Protein AF-A0A8B8MUE4-F1 (afdb_monomer_lite)

pLDDT: mean 82.12, std 12.89, range [31.88, 97.88]

Radius of gyration: 24.27 Å; chains: 1; bounding box: 48×39×66 Å

Secondary structure (DSSP, 8-state):
-----PPP--EESSS-HHHHHTT-HHHHHHHHHHHHTTSS-HHHHHHHHHHHHHHHHS--EE-TT-TTS-HHHHHHHHHHHHHHHHHT-PPP--TT--S-HHHHHHHHHHHTS---S--------STTSTHHHHHHHHHHHHTTTSSS-------

Sequence (155 aa):
MNTRRRKIMPMFYDFAPSVVKYQTENYGNAIVSHANKKRFDAETINKWSAALNEVGALKGWDFHSKPNRGKGEFVIVVVNSILTKLKSAYLEVSDCLVEVDNHVDEIMSTIGSHNCETKIVGIHGMGGVVKTAIAKIVYNKLSNDFVDCCFLSNI

Foldseek 3Di:
DDDPPDDDADDAAQDQLVCQQQVPDPRVVVLVVVVVVVPDDPVVSVVSNVVSNVNSPDHHHHNNVPVPDDPVVVVVVVVQVVVVVVLVPQPDADPPDDPLVVVLVVVCVVVPDPDPDDDDDDDDDDPPDCSVRSVSVNCNVCVVVDPDDDDDPDD

Structure (mmCIF, N/CA/C/O backbone):
data_AF-A0A8B8MUE4-F1
#
_entry.id   AF-A0A8B8MUE4-F1
#
loop_
_atom_site.group_PDB
_atom_site.id
_atom_site.type_symbol
_atom_site.label_atom_id
_atom_site.label_alt_id
_atom_site.label_comp_id
_atom_site.label_asym_id
_atom_site.label_entity_id
_atom_site.label_seq_id
_atom_site.pdbx_PDB_ins_code
_atom_site.Cartn_x
_atom_site.Cartn_y
_atom_site.Cartn_z
_atom_site.occupancy
_atom_site.B_iso_or_equiv
_atom_site.auth_seq_id
_atom_site.auth_comp_id
_atom_site.auth_asym_id
_atom_site.auth_atom_id
_atom_site.pdbx_PDB_model_num
ATOM 1 N N . MET A 1 1 ? -15.199 18.571 -10.418 1.00 31.88 1 MET A N 1
ATOM 2 C CA . MET A 1 1 ? -14.324 18.443 -9.229 1.00 31.88 1 MET A CA 1
ATOM 3 C C . MET A 1 1 ? -13.585 17.112 -9.315 1.00 31.88 1 MET A C 1
ATOM 5 O O . MET A 1 1 ? -14.217 16.077 -9.173 1.00 31.88 1 MET A O 1
ATOM 9 N N . ASN A 1 2 ? -12.282 17.123 -9.619 1.00 36.41 2 ASN A N 1
ATOM 10 C CA . ASN A 1 2 ? -11.460 15.910 -9.722 1.00 36.41 2 ASN A CA 1
ATOM 11 C C . ASN A 1 2 ? -11.009 15.458 -8.326 1.00 36.41 2 ASN A C 1
ATOM 13 O O . ASN A 1 2 ? -9.975 15.899 -7.823 1.00 36.41 2 ASN A O 1
ATOM 17 N N . THR A 1 3 ? -11.764 14.573 -7.681 1.00 42.94 3 THR A N 1
ATOM 18 C CA . THR A 1 3 ? -11.275 13.859 -6.499 1.00 42.94 3 THR A CA 1
ATOM 19 C C . THR A 1 3 ? -10.304 12.776 -6.966 1.00 42.94 3 THR A C 1
ATOM 21 O O . THR A 1 3 ? -10.704 11.697 -7.394 1.00 42.94 3 THR A O 1
ATOM 24 N N . ARG A 1 4 ? -8.992 13.055 -6.911 1.00 52.19 4 ARG A N 1
ATOM 25 C CA . ARG A 1 4 ? -7.965 12.010 -7.065 1.00 52.19 4 ARG A CA 1
ATOM 26 C C . ARG A 1 4 ? -8.266 10.911 -6.043 1.00 52.19 4 ARG A C 1
ATOM 28 O O . ARG A 1 4 ? -8.110 11.125 -4.841 1.00 52.19 4 ARG A O 1
ATOM 35 N N . ARG A 1 5 ? -8.740 9.758 -6.516 1.00 69.88 5 ARG A N 1
ATOM 36 C CA . ARG A 1 5 ? -9.121 8.610 -5.686 1.00 69.88 5 ARG A CA 1
ATOM 37 C C . ARG A 1 5 ? -7.856 8.074 -5.009 1.00 69.88 5 ARG A C 1
ATOM 39 O O . ARG A 1 5 ? -7.077 7.351 -5.623 1.00 69.88 5 ARG A O 1
ATOM 46 N N . ARG A 1 6 ? -7.596 8.490 -3.766 1.00 75.06 6 ARG A N 1
ATOM 47 C CA . ARG A 1 6 ? -6.444 8.009 -2.991 1.00 75.06 6 ARG A CA 1
ATOM 48 C C . ARG A 1 6 ? -6.660 6.533 -2.674 1.00 75.06 6 ARG A C 1
ATOM 50 O O . ARG A 1 6 ? -7.676 6.165 -2.090 1.00 75.06 6 ARG A O 1
ATOM 57 N N . LYS A 1 7 ? -5.717 5.685 -3.082 1.00 83.38 7 LYS A N 1
ATOM 58 C CA . LYS A 1 7 ? -5.762 4.251 -2.796 1.00 83.38 7 LYS A CA 1
ATOM 59 C C . LYS A 1 7 ? -5.301 4.017 -1.361 1.00 83.38 7 LYS A C 1
ATOM 61 O O . LYS A 1 7 ? -4.169 4.344 -1.023 1.00 83.38 7 LYS A O 1
ATOM 66 N N . ILE A 1 8 ? -6.176 3.449 -0.539 1.00 88.69 8 ILE A N 1
ATOM 67 C CA . ILE A 1 8 ? -5.870 3.035 0.832 1.00 88.69 8 ILE A CA 1
ATOM 68 C C . ILE A 1 8 ? -5.694 1.517 0.833 1.00 88.69 8 ILE A C 1
ATOM 70 O O . ILE A 1 8 ? -6.475 0.797 0.211 1.00 88.69 8 ILE A O 1
ATOM 74 N N . MET A 1 9 ? -4.653 1.036 1.507 1.00 91.00 9 MET A N 1
ATOM 75 C CA . MET A 1 9 ? -4.387 -0.386 1.691 1.00 91.00 9 MET A CA 1
ATOM 76 C C . MET A 1 9 ? -3.971 -0.637 3.145 1.00 91.00 9 MET A C 1
ATOM 78 O O . MET A 1 9 ? -2.844 -0.297 3.507 1.00 91.00 9 MET A O 1
ATOM 82 N N . PRO A 1 10 ? -4.859 -1.183 3.989 1.00 92.75 10 PRO A N 1
ATOM 83 C CA . PRO A 1 10 ? -4.540 -1.427 5.389 1.00 92.75 10 PRO A CA 1
ATOM 84 C C . PRO A 1 10 ? -3.531 -2.564 5.571 1.00 92.75 10 PRO A C 1
ATOM 86 O O . PRO A 1 10 ? -3.443 -3.494 4.765 1.00 92.75 10 PRO A O 1
ATOM 89 N N . MET A 1 11 ? -2.783 -2.482 6.667 1.00 90.75 11 MET A N 1
ATOM 90 C CA . MET A 1 11 ? -1.871 -3.517 7.145 1.00 90.75 11 MET A CA 1
ATOM 91 C C . MET A 1 11 ? -2.373 -4.016 8.501 1.00 90.75 11 MET A C 1
ATOM 93 O O . MET A 1 11 ? -2.406 -3.257 9.466 1.00 90.75 11 MET A O 1
ATOM 97 N N . PHE A 1 12 ? -2.781 -5.280 8.557 1.00 90.00 12 PHE A N 1
ATOM 98 C CA . PHE A 1 12 ? -3.358 -5.925 9.733 1.00 90.00 12 PHE A CA 1
ATOM 99 C C . PHE A 1 12 ? -2.301 -6.797 10.411 1.00 90.00 12 PHE A C 1
ATOM 101 O O . PHE A 1 12 ? -2.075 -7.936 10.004 1.00 90.00 12 PHE A O 1
ATOM 108 N N . TYR A 1 13 ? -1.604 -6.211 11.388 1.00 85.44 13 TYR A N 1
ATOM 109 C CA . TYR A 1 13 ? -0.403 -6.796 11.983 1.00 85.44 13 TYR A CA 1
ATOM 110 C C . TYR A 1 13 ? -0.718 -7.846 13.060 1.00 85.44 13 TYR A C 1
ATOM 112 O O . TYR A 1 13 ? -0.495 -9.032 12.838 1.00 85.44 13 TYR A O 1
ATOM 120 N N . ASP A 1 14 ? -1.294 -7.413 14.185 1.00 85.06 14 ASP A N 1
ATOM 121 C CA . ASP A 1 14 ? -1.587 -8.274 15.345 1.00 85.06 14 ASP A CA 1
ATOM 122 C C . ASP A 1 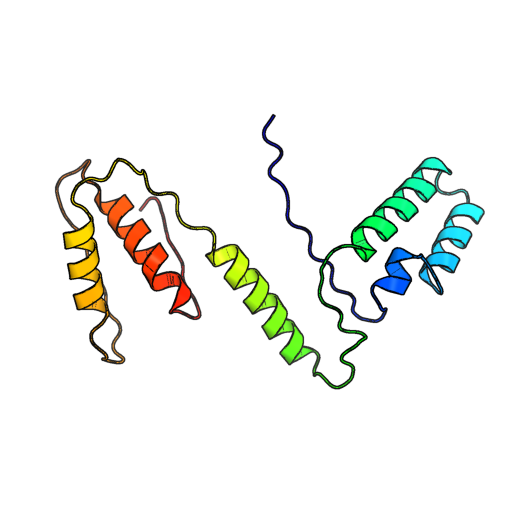14 ? -3.027 -8.800 15.375 1.00 85.06 14 ASP A C 1
ATOM 124 O O . ASP A 1 14 ? -3.351 -9.680 16.164 1.00 85.06 14 ASP A O 1
ATOM 128 N N . PHE A 1 15 ? -3.905 -8.256 14.534 1.00 88.44 15 PHE A N 1
ATOM 129 C CA . PHE A 1 15 ? -5.332 -8.569 14.545 1.00 88.44 15 PHE A CA 1
ATOM 130 C C . PHE A 1 15 ? -5.806 -8.930 13.151 1.00 88.44 15 PHE A C 1
ATOM 132 O O . PHE A 1 15 ? -5.373 -8.324 12.172 1.00 88.44 15 PHE A O 1
ATOM 139 N N . ALA A 1 16 ? -6.742 -9.872 13.060 1.00 91.81 16 ALA A N 1
ATOM 140 C CA . ALA A 1 16 ? -7.409 -10.168 11.803 1.00 91.81 16 ALA A CA 1
ATOM 141 C C . ALA A 1 16 ? -8.232 -8.954 11.312 1.00 91.81 16 ALA A C 1
ATOM 143 O O . ALA A 1 16 ? -8.792 -8.212 12.130 1.00 91.81 16 ALA A O 1
ATOM 144 N N . PRO A 1 17 ? -8.407 -8.778 9.988 1.00 94.25 17 PRO A N 1
ATOM 145 C CA . PRO A 1 17 ? -9.252 -7.721 9.428 1.00 94.25 17 PRO A CA 1
ATOM 146 C C . PRO A 1 17 ? -10.680 -7.716 9.992 1.00 94.25 17 PRO A C 1
ATOM 148 O O . PRO A 1 17 ? -11.282 -6.657 10.161 1.00 94.25 17 PRO A O 1
ATOM 151 N N . SER A 1 18 ? -11.218 -8.896 10.325 1.00 95.06 18 SER A N 1
ATOM 152 C CA . SER A 1 18 ? -12.543 -9.064 10.932 1.00 95.06 18 SER A CA 1
ATOM 153 C C . SER A 1 18 ? -12.661 -8.396 12.301 1.00 95.06 18 SER A C 1
ATOM 155 O O . SER A 1 18 ? -13.692 -7.783 12.570 1.00 95.06 18 SER A O 1
ATOM 157 N N . VAL A 1 19 ? -11.611 -8.452 13.128 1.00 95.94 19 VAL A N 1
ATOM 158 C CA . VAL A 1 19 ? -11.593 -7.818 14.456 1.00 95.94 19 VAL A CA 1
ATOM 159 C C . VAL A 1 19 ? -11.726 -6.305 14.317 1.00 95.94 19 VAL A C 1
ATOM 161 O O . VAL A 1 19 ? -12.520 -5.681 15.017 1.00 95.94 19 VAL A O 1
ATOM 164 N N . VAL A 1 20 ? -11.018 -5.720 13.347 1.00 95.44 20 VAL A N 1
ATOM 165 C CA . VAL A 1 20 ? -11.112 -4.287 13.038 1.00 95.44 20 VAL A CA 1
ATOM 166 C C . VAL A 1 20 ? -12.474 -3.943 12.438 1.00 95.44 20 VAL A C 1
ATOM 168 O O . VAL A 1 20 ? -13.088 -2.967 12.859 1.00 95.44 20 VAL A O 1
ATOM 171 N N . LYS A 1 21 ? -12.968 -4.749 11.486 1.00 96.38 21 LYS A N 1
ATOM 172 C CA . LYS A 1 21 ? -14.219 -4.507 10.747 1.00 96.38 21 LYS A CA 1
ATOM 173 C C . LYS A 1 21 ? -15.459 -4.537 11.636 1.00 96.38 21 LYS A C 1
ATOM 175 O O . LYS A 1 21 ? -16.363 -3.725 11.446 1.00 96.38 21 LYS A O 1
ATOM 180 N N . TYR A 1 22 ? -15.520 -5.495 12.553 1.00 97.12 22 TYR A N 1
ATOM 181 C CA . TYR A 1 22 ? -16.655 -5.679 13.459 1.00 97.12 22 TYR A CA 1
ATOM 182 C C . TYR A 1 22 ? -16.405 -5.074 14.841 1.00 97.12 22 TYR A C 1
ATOM 184 O O . TYR A 1 22 ? -17.246 -5.219 15.722 1.00 97.12 22 TYR A O 1
ATOM 192 N N . GLN A 1 23 ? -15.255 -4.412 15.022 1.00 96.19 23 GLN A N 1
ATOM 193 C CA . GLN A 1 23 ? -14.823 -3.807 16.278 1.00 96.19 23 GLN A CA 1
ATOM 194 C C . GLN A 1 23 ? -14.985 -4.773 17.462 1.00 96.19 23 GLN A C 1
ATOM 196 O O . GLN A 1 23 ? -15.525 -4.416 18.505 1.00 96.19 23 GLN A O 1
ATOM 201 N N . THR A 1 24 ? -14.542 -6.020 17.299 1.00 95.44 24 THR A N 1
ATOM 202 C CA . THR A 1 24 ? -14.573 -7.011 18.381 1.00 95.44 24 THR A CA 1
ATOM 203 C C . THR A 1 24 ? -13.344 -6.864 19.279 1.00 95.44 24 THR A C 1
ATOM 205 O O . THR A 1 24 ? -12.417 -6.105 18.981 1.00 95.44 24 THR A O 1
ATOM 208 N N . GLU A 1 25 ? -13.335 -7.575 20.407 1.00 93.38 25 GLU A N 1
ATOM 209 C CA . GLU A 1 25 ? -12.192 -7.626 21.327 1.00 93.38 25 GLU A CA 1
ATOM 210 C C . GLU A 1 25 ? -11.730 -6.222 21.778 1.00 93.38 25 GLU A C 1
ATOM 212 O O . GLU A 1 25 ? -12.530 -5.386 22.209 1.00 93.38 25 GLU A O 1
ATOM 217 N N . ASN A 1 26 ? -10.427 -5.948 21.680 1.00 93.31 26 ASN A N 1
ATOM 218 C CA . ASN A 1 26 ? -9.808 -4.714 22.145 1.00 93.31 26 ASN A CA 1
ATOM 219 C C . ASN A 1 26 ? -10.338 -3.468 21.424 1.00 93.31 26 ASN A C 1
ATOM 221 O O . ASN A 1 26 ? -10.429 -2.413 22.051 1.00 93.31 26 ASN A O 1
ATOM 225 N N . TYR A 1 27 ? -10.732 -3.577 20.150 1.00 93.94 27 TYR A N 1
ATOM 226 C CA . TYR A 1 27 ? -11.306 -2.450 19.408 1.00 93.94 27 TYR A CA 1
ATOM 227 C C . TYR A 1 27 ? -12.675 -2.053 19.969 1.00 93.94 27 TYR A C 1
ATOM 229 O O . TYR A 1 27 ? -12.921 -0.868 20.207 1.00 93.94 27 TYR A O 1
ATOM 237 N N .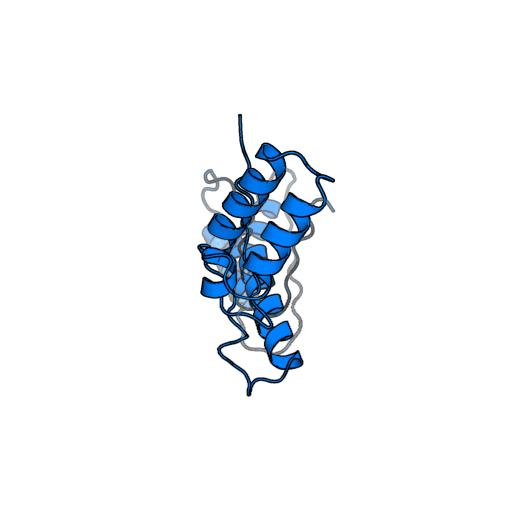 GLY A 1 28 ? -13.534 -3.031 20.259 1.00 94.81 28 GLY A N 1
ATOM 238 C CA . GLY A 1 28 ? -14.845 -2.787 20.867 1.00 94.81 28 GLY A CA 1
ATOM 239 C C . GLY A 1 28 ? -14.722 -2.198 22.267 1.00 94.81 28 GLY A C 1
ATOM 240 O O . GLY A 1 28 ? -15.328 -1.168 22.572 1.00 94.81 28 GLY A O 1
ATOM 241 N N . ASN A 1 29 ? -13.849 -2.786 23.090 1.00 95.88 29 ASN A N 1
ATOM 242 C CA . ASN A 1 29 ? -13.561 -2.288 24.436 1.00 95.88 29 ASN A CA 1
ATOM 243 C C . ASN A 1 29 ? -13.040 -0.841 24.412 1.00 95.88 29 ASN A C 1
ATOM 245 O O . ASN A 1 29 ? -13.436 -0.021 25.245 1.00 95.88 29 ASN A O 1
ATOM 249 N N . ALA A 1 30 ? -12.184 -0.501 23.443 1.00 95.25 30 ALA A N 1
ATOM 250 C CA . ALA A 1 30 ? -11.677 0.854 23.270 1.00 95.25 30 ALA A CA 1
ATOM 251 C C . ALA A 1 30 ? -12.795 1.839 22.893 1.00 95.25 30 ALA A C 1
ATOM 253 O O . ALA A 1 30 ? -12.881 2.905 23.504 1.00 95.25 30 ALA A O 1
ATOM 254 N N . ILE A 1 31 ? -13.684 1.482 21.961 1.00 95.12 31 ILE A N 1
ATOM 255 C CA . ILE A 1 31 ? -14.821 2.331 21.564 1.00 95.12 31 ILE A CA 1
ATOM 256 C C . ILE A 1 31 ? -15.732 2.620 22.760 1.00 95.12 31 ILE A C 1
ATOM 258 O O . ILE A 1 31 ? -16.030 3.785 23.034 1.00 95.12 31 ILE A O 1
ATOM 262 N N . VAL A 1 32 ? -16.100 1.590 23.527 1.00 95.56 32 VAL A N 1
ATOM 263 C CA . VAL A 1 32 ? -16.924 1.746 24.738 1.00 95.56 32 VAL A CA 1
ATOM 264 C C . VAL A 1 32 ? -16.213 2.616 25.777 1.00 95.56 32 VAL A C 1
ATOM 266 O O . VAL A 1 32 ? -16.809 3.531 26.346 1.00 95.56 32 VAL A O 1
ATOM 269 N N . SER A 1 33 ? -14.915 2.388 25.996 1.00 96.50 33 SER A N 1
ATOM 270 C CA . SER A 1 33 ? -14.102 3.199 26.909 1.00 96.50 33 SER A CA 1
ATOM 271 C C . SER A 1 33 ? -14.081 4.675 26.499 1.00 96.50 33 SER A C 1
ATOM 273 O O . SER A 1 33 ? -14.238 5.558 27.345 1.00 96.50 33 SER A O 1
ATOM 275 N N . HIS A 1 34 ? -13.929 4.966 25.205 1.00 94.88 34 HIS A N 1
ATOM 276 C CA . HIS A 1 34 ? -13.937 6.333 24.687 1.00 94.88 34 HIS A CA 1
ATOM 277 C C . HIS A 1 34 ? -15.311 7.002 24.800 1.00 94.88 34 HIS A C 1
ATOM 279 O O . HIS A 1 34 ? -15.364 8.169 25.197 1.00 94.88 34 HIS A O 1
ATOM 285 N N . ALA A 1 35 ? -16.398 6.268 24.549 1.00 93.75 35 ALA A N 1
ATOM 286 C CA . ALA A 1 35 ? -17.760 6.760 24.746 1.00 93.75 35 ALA A CA 1
ATOM 287 C C . ALA A 1 35 ? -18.034 7.106 26.224 1.00 93.75 35 ALA A C 1
ATOM 289 O O . ALA A 1 35 ? -18.525 8.192 26.536 1.00 93.75 35 ALA A O 1
ATOM 290 N N . ASN A 1 36 ? -17.624 6.237 27.154 1.00 95.12 36 ASN A N 1
ATOM 291 C CA . ASN A 1 36 ? -17.837 6.431 28.593 1.00 95.12 36 ASN A CA 1
ATOM 292 C C . ASN A 1 36 ? -17.045 7.609 29.169 1.00 95.12 36 ASN A C 1
ATOM 294 O O . ASN A 1 36 ? -17.516 8.290 30.080 1.00 95.12 36 ASN A O 1
ATOM 298 N N . LYS A 1 37 ? -15.853 7.885 28.628 1.00 94.81 37 LYS A N 1
ATOM 299 C CA . LYS A 1 37 ? -15.027 9.029 29.047 1.00 94.81 37 LYS A CA 1
ATOM 300 C C . LYS A 1 37 ? -15.625 10.383 28.650 1.00 94.81 37 LYS A C 1
ATOM 302 O O . LYS A 1 37 ? -15.111 11.395 29.119 1.00 94.81 37 LYS A O 1
ATOM 307 N N . LYS A 1 38 ? -16.641 10.417 27.771 1.00 89.62 38 LYS A N 1
ATOM 308 C CA . LYS A 1 38 ? -17.312 11.634 27.266 1.00 89.62 38 LYS A CA 1
ATOM 309 C C . LYS A 1 38 ? -16.355 12.732 26.769 1.00 89.62 38 LYS A C 1
ATOM 311 O O . LYS A 1 38 ? -16.689 13.910 26.788 1.00 89.62 38 LYS A O 1
ATOM 316 N N . ARG A 1 39 ? -15.149 12.349 26.325 1.00 93.75 39 ARG A N 1
ATOM 317 C CA . ARG A 1 39 ? -14.156 13.273 25.741 1.00 93.75 39 ARG A CA 1
ATOM 318 C C . ARG A 1 39 ? -14.512 13.682 24.316 1.00 93.75 39 ARG A C 1
ATOM 320 O O . ARG A 1 39 ? -14.054 14.716 23.851 1.00 93.75 39 ARG A O 1
ATOM 327 N N . PHE A 1 40 ? -15.287 12.842 23.642 1.00 94.50 40 PHE A N 1
ATOM 328 C CA . PHE A 1 40 ? -15.756 13.031 22.280 1.00 94.50 40 PHE A CA 1
ATOM 329 C C . PHE A 1 40 ? -17.265 12.830 22.267 1.00 94.50 40 PHE A C 1
ATOM 331 O O . PHE A 1 40 ? -17.799 12.039 23.051 1.00 94.50 40 PHE A O 1
ATOM 338 N N . ASP A 1 41 ? -17.941 13.568 21.398 1.00 94.69 41 ASP A N 1
ATOM 339 C CA . ASP A 1 41 ? -19.373 13.439 21.191 1.00 94.69 41 ASP A CA 1
ATOM 340 C C . ASP A 1 41 ? -19.719 12.098 20.512 1.00 94.69 41 ASP A C 1
ATOM 342 O O . ASP A 1 41 ? -18.871 11.419 19.922 1.00 94.69 41 ASP A O 1
ATOM 346 N N . ALA A 1 42 ? -20.990 11.708 20.606 1.00 94.94 42 ALA A N 1
ATOM 347 C CA . ALA A 1 42 ? -21.462 10.441 20.057 1.00 94.94 42 ALA A CA 1
ATOM 348 C C . ALA A 1 42 ? -21.309 10.363 18.527 1.00 94.94 42 ALA A C 1
ATOM 350 O O . ALA A 1 42 ? -21.062 9.281 17.995 1.00 94.94 42 ALA A O 1
ATOM 351 N N . GLU A 1 43 ? -21.413 11.488 17.814 1.00 96.75 43 GLU A N 1
ATOM 352 C CA . GLU A 1 43 ? -21.244 11.529 16.361 1.00 96.75 43 GLU A CA 1
ATOM 353 C C . GLU A 1 43 ? -19.796 11.200 15.978 1.00 96.75 43 GLU A C 1
ATOM 355 O O . GLU A 1 43 ? -19.562 10.395 15.074 1.00 96.75 43 GLU A O 1
ATOM 360 N N . THR A 1 44 ? -18.820 11.742 16.706 1.00 96.38 44 THR A N 1
ATOM 361 C CA . THR A 1 44 ? -17.398 11.425 16.527 1.00 96.38 44 THR A CA 1
ATOM 362 C C . THR A 1 44 ? -17.112 9.939 16.762 1.00 96.38 44 THR A C 1
ATOM 364 O O . THR A 1 44 ? -16.454 9.306 15.933 1.00 96.38 44 THR A O 1
ATOM 367 N N . ILE A 1 45 ? -17.651 9.346 17.833 1.00 96.69 45 ILE A N 1
ATOM 368 C CA . ILE A 1 45 ? -17.487 7.907 18.115 1.00 96.69 45 ILE A CA 1
ATOM 369 C C . ILE A 1 45 ? -18.114 7.041 17.009 1.00 96.69 45 ILE A C 1
ATOM 371 O O . ILE A 1 45 ? -17.516 6.053 16.565 1.00 96.69 45 ILE A O 1
ATOM 375 N N . ASN A 1 46 ? -19.289 7.432 16.512 1.00 96.38 46 ASN A N 1
ATOM 376 C CA . ASN A 1 46 ? -19.956 6.742 15.409 1.00 96.38 46 ASN A CA 1
ATOM 377 C C . ASN A 1 46 ? -19.147 6.840 14.108 1.00 96.38 46 ASN A C 1
ATOM 379 O O . ASN A 1 46 ? -18.984 5.836 13.414 1.00 96.38 46 ASN A O 1
ATOM 383 N N . LYS A 1 47 ? -18.570 8.011 13.803 1.00 97.88 47 LYS A N 1
ATOM 384 C CA . LYS A 1 47 ? -17.684 8.201 12.642 1.00 97.88 47 LYS A CA 1
ATOM 385 C C . LYS A 1 47 ? -16.443 7.316 12.717 1.00 97.88 47 LYS A C 1
ATOM 387 O O . LYS A 1 47 ? -16.050 6.746 11.704 1.00 97.88 47 LYS A O 1
ATOM 392 N N . TRP A 1 48 ? -15.838 7.160 13.895 1.00 96.94 48 TRP A N 1
ATOM 393 C CA . TRP A 1 48 ? -14.698 6.253 14.071 1.00 96.94 48 TRP A CA 1
ATOM 394 C C . TRP A 1 48 ? -15.090 4.796 13.846 1.00 96.94 48 TRP A C 1
ATOM 396 O O . TRP A 1 48 ? -14.375 4.071 13.158 1.00 96.94 48 TRP A O 1
ATOM 406 N N . SER A 1 49 ? -16.242 4.384 14.378 1.00 96.69 49 SER A N 1
ATOM 407 C CA . SER A 1 49 ? -16.766 3.026 14.196 1.00 96.69 49 SER A CA 1
ATOM 408 C C . SER A 1 49 ? -17.029 2.730 12.715 1.00 96.69 49 SER A C 1
ATOM 410 O O . SER A 1 49 ? -16.593 1.700 12.201 1.00 96.69 49 SER A O 1
ATOM 412 N N . ALA A 1 50 ? -17.650 3.672 11.998 1.00 97.62 50 ALA A N 1
ATOM 413 C CA . ALA A 1 50 ? -17.867 3.571 10.556 1.00 97.62 50 ALA A CA 1
ATOM 414 C C . ALA A 1 50 ? -16.542 3.497 9.777 1.00 97.62 50 ALA A C 1
ATOM 416 O O . ALA A 1 50 ? -16.367 2.613 8.941 1.00 97.62 50 ALA A O 1
ATOM 417 N N . ALA A 1 51 ? -15.571 4.357 10.099 1.00 96.50 51 ALA A N 1
ATOM 418 C CA . ALA A 1 51 ? -14.265 4.351 9.445 1.00 96.50 51 ALA A CA 1
ATOM 419 C C . ALA A 1 51 ? -13.498 3.036 9.673 1.00 96.50 51 ALA A C 1
ATOM 421 O O . ALA A 1 51 ? -12.891 2.506 8.743 1.00 96.50 51 ALA A O 1
ATOM 422 N N . LEU A 1 52 ? -13.537 2.473 10.886 1.00 96.25 52 LEU A N 1
ATOM 423 C CA . LEU A 1 52 ? -12.919 1.175 11.184 1.00 96.25 52 LEU A CA 1
ATOM 424 C C . LEU A 1 52 ? -13.608 0.032 10.433 1.00 96.25 52 LEU A C 1
ATOM 426 O O . LEU A 1 52 ? -12.926 -0.872 9.947 1.00 96.25 52 LEU A O 1
ATOM 430 N N . ASN A 1 53 ? -14.935 0.084 10.290 1.00 97.19 53 ASN A N 1
ATOM 431 C CA . ASN A 1 53 ? -15.681 -0.876 9.483 1.00 97.19 53 ASN A CA 1
ATOM 432 C C . ASN A 1 53 ? -15.258 -0.819 8.009 1.00 97.19 53 ASN A C 1
ATOM 434 O O . ASN A 1 53 ? -14.921 -1.855 7.429 1.00 97.19 53 ASN A O 1
ATOM 438 N N . GLU A 1 54 ? -15.198 0.386 7.434 1.00 95.94 54 GLU A N 1
ATOM 439 C CA . GLU A 1 54 ? -14.750 0.599 6.057 1.00 95.94 54 GLU A CA 1
ATOM 440 C C . GLU A 1 54 ? -13.317 0.099 5.854 1.00 95.94 54 GLU A C 1
ATOM 442 O O . GLU A 1 54 ? -13.067 -0.694 4.946 1.00 95.94 54 GLU A O 1
ATOM 447 N N . VAL A 1 55 ? -12.384 0.488 6.730 1.00 94.50 55 VAL A N 1
ATOM 448 C CA . VAL A 1 55 ? -10.979 0.058 6.663 1.00 94.50 55 VAL A CA 1
ATOM 449 C C . VAL A 1 55 ? -10.854 -1.458 6.807 1.00 94.50 55 VAL A C 1
ATOM 451 O O . VAL A 1 55 ? -10.123 -2.077 6.036 1.00 94.50 55 VAL A O 1
ATOM 454 N N . GLY A 1 56 ? -11.588 -2.076 7.733 1.00 94.50 56 GLY A N 1
ATOM 455 C CA . GLY A 1 56 ? -11.601 -3.528 7.922 1.00 94.50 56 GLY A CA 1
ATOM 456 C C . GLY A 1 56 ? -12.178 -4.306 6.731 1.00 94.50 56 GLY A C 1
ATOM 457 O O . GLY A 1 56 ? -11.884 -5.490 6.568 1.00 94.50 56 GLY A O 1
ATOM 458 N N . ALA A 1 57 ? -12.974 -3.656 5.877 1.00 94.50 57 ALA A N 1
ATOM 459 C CA . ALA A 1 57 ? -13.497 -4.232 4.640 1.00 94.50 57 ALA A CA 1
ATOM 460 C C . ALA A 1 57 ? -12.563 -4.044 3.427 1.00 94.50 57 ALA A C 1
ATOM 462 O O . ALA A 1 57 ? -12.756 -4.703 2.399 1.00 94.50 57 ALA A O 1
ATOM 463 N N . LEU A 1 58 ? -11.557 -3.166 3.513 1.00 94.06 58 LEU A N 1
ATOM 464 C CA . LEU A 1 58 ? -10.608 -2.949 2.423 1.00 94.06 58 LEU A CA 1
ATOM 465 C C . LEU A 1 58 ? -9.677 -4.151 2.246 1.00 94.06 58 LEU A C 1
ATOM 467 O O . LEU A 1 58 ? -9.188 -4.754 3.201 1.00 94.06 58 LEU A O 1
ATOM 471 N N . LYS A 1 59 ? -9.344 -4.444 0.985 1.00 89.06 59 LYS A N 1
ATOM 472 C CA . LYS A 1 59 ? -8.275 -5.396 0.670 1.00 89.06 59 LYS A CA 1
ATOM 473 C C . LYS A 1 59 ? -6.938 -4.819 1.132 1.00 89.06 59 LYS A C 1
ATOM 475 O O . LYS A 1 59 ? -6.485 -3.792 0.624 1.00 89.06 59 LYS A O 1
ATOM 480 N N . GLY A 1 60 ? -6.311 -5.513 2.067 1.00 89.38 60 GLY A N 1
ATOM 481 C CA . GLY A 1 60 ? -5.035 -5.146 2.660 1.00 89.38 60 GLY A CA 1
ATOM 482 C C . GLY A 1 60 ? -4.124 -6.350 2.827 1.00 89.38 60 GLY A C 1
ATOM 483 O O . GLY A 1 60 ? -4.363 -7.418 2.258 1.00 89.38 60 GLY A O 1
ATOM 484 N N . TRP A 1 61 ? -3.078 -6.169 3.618 1.00 90.12 61 TRP A N 1
ATOM 485 C CA . TRP A 1 61 ? -2.198 -7.259 4.013 1.00 90.12 61 TRP A CA 1
ATOM 486 C C . TRP A 1 61 ? -2.619 -7.778 5.380 1.00 90.12 61 TRP A C 1
ATOM 488 O O . TRP A 1 61 ? -2.641 -7.016 6.341 1.00 90.12 61 TRP A O 1
ATOM 498 N N . ASP A 1 62 ? -2.949 -9.065 5.450 1.00 88.31 62 ASP A N 1
ATOM 499 C CA . ASP A 1 62 ? -3.214 -9.787 6.692 1.00 88.31 62 ASP A CA 1
ATOM 500 C C . ASP A 1 62 ? -1.941 -10.529 7.114 1.00 88.31 62 ASP A C 1
ATOM 502 O O . ASP A 1 62 ? -1.480 -11.445 6.426 1.00 88.31 62 ASP A O 1
ATOM 506 N N . PHE A 1 63 ? -1.347 -10.077 8.213 1.00 81.44 63 PHE A N 1
ATOM 507 C CA . PHE A 1 63 ? -0.122 -10.626 8.784 1.00 81.44 63 PHE A CA 1
ATOM 508 C C . PHE A 1 63 ? -0.415 -11.528 9.967 1.00 81.44 63 PHE A C 1
ATOM 510 O O . PHE A 1 63 ? 0.339 -12.467 10.209 1.00 81.44 63 PHE A O 1
ATOM 517 N N . HIS A 1 64 ? -1.514 -11.257 10.668 1.00 81.62 64 HIS A N 1
ATOM 518 C CA . HIS A 1 64 ? -2.016 -12.095 11.741 1.00 81.62 64 HIS A CA 1
ATOM 519 C C . HIS A 1 64 ? -2.164 -13.552 11.264 1.00 81.62 64 HIS A C 1
ATOM 521 O O . HIS A 1 64 ? -1.774 -14.488 11.956 1.00 81.62 64 HIS A O 1
ATOM 527 N N . SER A 1 65 ? -2.629 -13.757 10.028 1.00 80.31 65 SER A N 1
ATOM 528 C CA . SER A 1 65 ? -2.738 -15.081 9.395 1.00 80.31 65 SER A CA 1
ATOM 529 C C . SER A 1 65 ? -1.402 -15.757 9.019 1.00 80.31 65 SER A C 1
ATOM 531 O O . SER A 1 65 ? -1.414 -16.898 8.553 1.00 80.31 65 SER A O 1
ATOM 533 N N . LYS A 1 66 ? -0.244 -15.096 9.192 1.00 75.31 66 LYS A N 1
ATOM 534 C CA . LYS A 1 66 ? 1.088 -15.594 8.781 1.00 75.31 66 LYS A CA 1
ATOM 535 C C . LYS A 1 66 ? 2.137 -15.500 9.906 1.00 75.31 66 LYS A C 1
ATOM 537 O O . LYS A 1 66 ? 3.177 -14.866 9.712 1.00 75.31 66 LYS A O 1
ATOM 542 N N . PRO A 1 67 ? 1.928 -16.183 11.047 1.00 67.56 67 PRO A N 1
ATOM 543 C CA . PRO A 1 67 ? 2.770 -16.041 12.241 1.00 67.56 67 PRO A CA 1
ATOM 544 C C . PRO A 1 67 ? 4.219 -16.525 12.058 1.00 67.56 67 PRO A C 1
ATOM 546 O O . PRO A 1 67 ? 5.117 -16.039 12.736 1.00 67.56 67 PRO A O 1
ATOM 549 N N . ASN A 1 68 ? 4.472 -17.440 11.113 1.00 66.50 68 ASN A N 1
ATOM 550 C CA . ASN A 1 68 ? 5.800 -18.031 10.890 1.00 66.50 68 ASN A CA 1
ATOM 551 C C . ASN A 1 68 ? 6.691 -17.234 9.922 1.00 66.50 68 ASN A C 1
ATOM 553 O O . ASN A 1 68 ? 7.787 -17.684 9.594 1.00 66.50 68 ASN A O 1
ATOM 557 N N . ARG A 1 69 ? 6.236 -16.079 9.420 1.00 64.69 69 ARG A N 1
ATOM 558 C CA . ARG A 1 69 ? 7.012 -15.267 8.474 1.00 64.69 69 ARG A CA 1
ATOM 559 C C . ARG A 1 69 ? 7.803 -14.198 9.223 1.00 64.69 69 ARG A C 1
ATOM 561 O O . ARG A 1 69 ? 7.232 -13.429 9.993 1.00 64.69 69 ARG A O 1
ATOM 568 N N . GLY A 1 70 ? 9.114 -14.119 8.991 1.00 68.56 70 GLY A N 1
ATOM 569 C CA . GLY A 1 70 ? 9.962 -13.110 9.626 1.00 68.56 70 GLY A CA 1
ATOM 570 C C . GLY A 1 70 ? 9.508 -11.685 9.287 1.00 68.56 70 GLY A C 1
ATOM 571 O O . GLY A 1 70 ? 9.185 -11.388 8.134 1.00 68.56 70 GLY A O 1
ATOM 572 N N . LYS A 1 71 ? 9.521 -10.775 10.276 1.00 68.81 71 LYS A N 1
ATOM 573 C CA . LYS A 1 71 ? 9.096 -9.368 10.104 1.00 68.81 71 LYS A CA 1
ATOM 574 C C . LYS A 1 71 ? 9.798 -8.679 8.916 1.00 68.81 71 LYS A C 1
ATOM 576 O O . LYS A 1 71 ? 9.177 -7.873 8.231 1.00 68.81 71 LYS A O 1
ATOM 581 N N . GLY A 1 72 ? 11.060 -9.032 8.645 1.00 72.94 72 GLY A N 1
ATOM 582 C CA . GLY A 1 72 ? 11.856 -8.491 7.536 1.00 72.94 72 GLY A CA 1
ATOM 583 C C . GLY A 1 72 ? 11.386 -8.927 6.143 1.00 72.94 72 GLY A C 1
ATOM 584 O O . GLY A 1 72 ? 11.225 -8.081 5.267 1.00 72.94 72 GLY A O 1
ATOM 585 N N . GLU A 1 73 ? 11.080 -10.214 5.940 1.00 75.75 73 GLU A N 1
ATOM 586 C CA . GLU A 1 73 ? 10.550 -10.713 4.656 1.00 75.75 73 GLU A CA 1
ATOM 587 C C . GLU A 1 73 ? 9.250 -10.012 4.274 1.00 75.75 73 GLU A C 1
ATOM 589 O O . GLU A 1 73 ? 8.969 -9.749 3.104 1.00 75.75 73 GLU A O 1
ATOM 594 N N . PHE A 1 74 ? 8.441 -9.699 5.281 1.00 77.00 74 PHE A N 1
ATOM 595 C CA . PHE A 1 74 ? 7.189 -9.017 5.061 1.00 77.00 74 PHE A CA 1
ATOM 596 C C . PHE A 1 74 ? 7.404 -7.580 4.557 1.00 77.00 74 PHE A C 1
ATOM 598 O O . PHE A 1 74 ? 6.747 -7.166 3.598 1.00 77.00 74 PHE A O 1
ATOM 605 N N . VAL A 1 75 ? 8.306 -6.821 5.190 1.00 83.38 75 VAL A N 1
ATOM 606 C CA . VAL A 1 75 ? 8.604 -5.438 4.778 1.00 83.38 75 VAL A CA 1
ATOM 607 C C . VAL A 1 75 ? 9.005 -5.410 3.307 1.00 83.38 75 VAL A C 1
ATOM 609 O O . VAL A 1 75 ? 8.479 -4.593 2.556 1.00 83.38 75 VAL A O 1
ATOM 612 N N . ILE A 1 76 ? 9.835 -6.363 2.877 1.00 83.56 76 ILE A N 1
ATOM 613 C CA . ILE A 1 76 ? 10.236 -6.513 1.473 1.00 83.56 76 ILE A CA 1
ATOM 614 C C . ILE A 1 76 ? 9.010 -6.705 0.567 1.00 83.56 76 ILE A C 1
ATOM 616 O O . ILE A 1 76 ? 8.879 -6.020 -0.444 1.00 83.56 76 ILE A O 1
ATOM 620 N N . VAL A 1 77 ? 8.067 -7.577 0.937 1.00 83.25 77 VAL A N 1
ATOM 621 C CA . VAL A 1 77 ? 6.845 -7.818 0.145 1.00 83.25 77 VAL A CA 1
ATOM 622 C C . VAL A 1 77 ? 5.972 -6.565 0.029 1.00 83.25 77 VAL A C 1
ATOM 624 O O . VAL A 1 77 ? 5.457 -6.282 -1.057 1.00 83.25 77 VAL A O 1
ATOM 627 N N . VAL A 1 78 ? 5.788 -5.806 1.112 1.00 87.19 78 VAL A N 1
ATOM 628 C CA . VAL A 1 78 ? 4.982 -4.574 1.066 1.00 87.19 78 VAL A CA 1
ATOM 629 C C . VAL A 1 78 ? 5.670 -3.478 0.281 1.00 87.19 78 VAL A C 1
ATOM 631 O O . VAL A 1 78 ? 5.027 -2.886 -0.586 1.00 87.19 78 VAL A O 1
ATOM 634 N N . VAL A 1 79 ? 6.958 -3.243 0.532 1.00 85.12 79 VAL A N 1
ATOM 635 C CA . VAL A 1 79 ? 7.744 -2.247 -0.201 1.00 85.12 79 VAL A CA 1
ATOM 636 C C . VAL A 1 79 ? 7.715 -2.570 -1.690 1.00 85.12 79 VAL A C 1
ATOM 638 O O . VAL A 1 79 ? 7.304 -1.716 -2.469 1.00 85.12 79 VAL A O 1
ATOM 641 N N . ASN A 1 80 ? 7.998 -3.814 -2.083 1.00 81.44 80 ASN A N 1
ATOM 642 C CA . ASN A 1 80 ? 7.941 -4.227 -3.484 1.00 81.44 80 ASN A CA 1
ATOM 643 C C . ASN A 1 80 ? 6.535 -4.052 -4.070 1.00 81.44 80 ASN A C 1
ATOM 645 O O . ASN A 1 80 ? 6.393 -3.480 -5.144 1.00 81.44 80 ASN A O 1
ATOM 649 N N . SER A 1 81 ? 5.471 -4.455 -3.364 1.00 83.00 81 SER A N 1
ATOM 650 C CA . SER A 1 81 ? 4.104 -4.281 -3.874 1.00 83.00 81 SER A CA 1
ATOM 651 C C . SER A 1 81 ? 3.705 -2.811 -4.039 1.00 83.00 81 SER A C 1
ATOM 653 O O . SER A 1 81 ? 2.950 -2.499 -4.967 1.00 83.00 81 SER A O 1
ATOM 655 N N . ILE A 1 82 ? 4.143 -1.929 -3.138 1.00 83.25 82 ILE A N 1
ATOM 656 C CA . ILE A 1 82 ? 3.898 -0.487 -3.234 1.00 83.25 82 ILE A CA 1
ATOM 657 C C . ILE A 1 82 ? 4.711 0.085 -4.391 1.00 83.25 82 ILE A C 1
ATOM 659 O O . ILE A 1 82 ? 4.133 0.766 -5.234 1.00 83.25 82 ILE A O 1
ATOM 663 N N . LEU A 1 83 ? 6.001 -0.245 -4.479 1.00 77.12 83 LEU A N 1
ATOM 664 C CA . LEU A 1 83 ? 6.875 0.183 -5.566 1.00 77.12 83 LEU A CA 1
ATOM 665 C C . LEU A 1 83 ? 6.324 -0.258 -6.916 1.00 77.12 83 LEU A C 1
ATOM 667 O O . LEU A 1 83 ? 6.175 0.591 -7.774 1.00 77.12 83 LEU A O 1
ATOM 671 N N . THR A 1 84 ? 5.905 -1.509 -7.108 1.00 73.75 84 THR A N 1
ATOM 672 C CA . THR A 1 84 ? 5.267 -1.947 -8.364 1.00 73.75 84 THR A CA 1
ATOM 673 C C . THR A 1 84 ? 4.008 -1.134 -8.684 1.00 73.75 84 THR A C 1
ATOM 675 O O . THR A 1 84 ? 3.804 -0.719 -9.823 1.00 73.75 84 THR A O 1
ATOM 678 N N . LYS A 1 85 ? 3.163 -0.846 -7.685 1.00 74.81 85 LYS A N 1
ATOM 679 C CA . LYS A 1 85 ? 1.955 -0.021 -7.880 1.00 74.81 85 LYS A CA 1
ATOM 680 C C . LYS A 1 85 ? 2.270 1.442 -8.193 1.00 74.81 85 LYS A C 1
ATOM 682 O O . LYS A 1 85 ? 1.477 2.073 -8.882 1.00 74.81 85 LYS A O 1
ATOM 687 N N . LEU A 1 86 ? 3.380 1.972 -7.680 1.00 71.31 86 LEU A N 1
ATOM 688 C CA . LEU A 1 86 ? 3.852 3.331 -7.950 1.00 71.31 86 LEU A CA 1
ATOM 689 C C . LEU A 1 86 ? 4.624 3.424 -9.271 1.00 71.31 86 LEU A C 1
ATOM 691 O O . LEU A 1 86 ? 4.444 4.394 -9.990 1.00 71.31 86 LEU A O 1
ATOM 695 N N . LYS A 1 87 ? 5.426 2.413 -9.620 1.00 63.91 87 LYS A N 1
ATOM 696 C CA . LYS A 1 87 ? 6.107 2.256 -10.916 1.00 63.91 87 LYS A CA 1
ATOM 697 C C . LYS A 1 87 ? 5.106 2.140 -12.058 1.00 63.91 87 LYS A C 1
ATOM 699 O O . LYS A 1 87 ? 5.335 2.685 -13.125 1.00 63.91 87 LYS A O 1
ATOM 704 N N . SER A 1 88 ? 3.943 1.543 -11.788 1.00 55.44 88 SER A N 1
ATOM 705 C CA . SER A 1 88 ? 2.772 1.592 -12.668 1.00 55.44 88 SER A CA 1
ATOM 706 C C . SER A 1 88 ? 2.196 3.009 -12.864 1.00 55.44 88 SER A C 1
ATOM 708 O O . SER A 1 88 ? 1.164 3.142 -13.527 1.00 55.44 88 SER A O 1
ATOM 710 N N . ALA A 1 89 ? 2.822 4.073 -12.343 1.00 5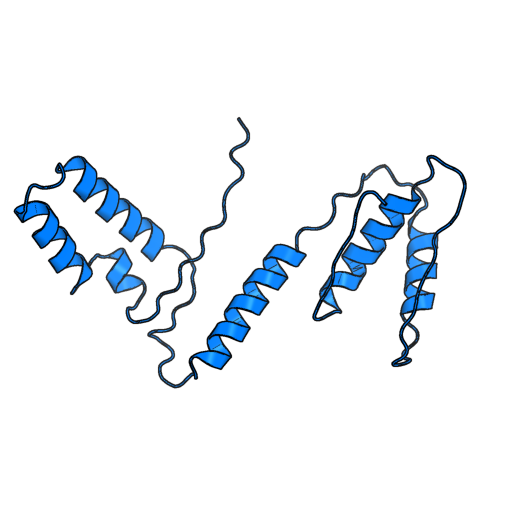7.09 89 ALA A N 1
ATOM 711 C CA . ALA A 1 89 ? 2.676 5.420 -12.886 1.00 57.09 89 ALA A CA 1
ATOM 712 C C . ALA A 1 89 ? 3.287 5.456 -14.296 1.00 57.09 89 ALA A C 1
ATOM 714 O O . ALA A 1 89 ? 4.370 5.988 -14.524 1.00 57.09 89 ALA A O 1
ATOM 715 N N . TYR A 1 90 ? 2.568 4.835 -15.228 1.00 64.31 90 TYR A N 1
ATOM 716 C CA . TYR A 1 90 ? 2.767 4.950 -16.658 1.00 64.31 90 TYR A CA 1
ATOM 717 C C . TYR A 1 90 ? 2.925 6.433 -16.985 1.00 64.31 90 TYR A C 1
ATOM 719 O O . TYR A 1 90 ? 2.037 7.237 -16.684 1.00 64.31 90 TYR A O 1
ATOM 727 N N . LEU A 1 91 ? 4.080 6.816 -17.526 1.00 73.44 91 LEU A N 1
ATOM 728 C CA . LEU A 1 91 ? 4.295 8.195 -17.935 1.00 73.44 91 LEU A CA 1
ATOM 729 C C . LEU A 1 91 ? 3.301 8.484 -19.052 1.00 73.44 91 LEU A C 1
ATOM 731 O O . LEU A 1 91 ? 3.322 7.788 -20.064 1.00 73.44 91 LEU A O 1
ATOM 735 N N . GLU A 1 92 ? 2.437 9.483 -18.873 1.00 70.56 92 GLU A N 1
ATOM 736 C CA . GLU A 1 92 ? 1.502 9.873 -19.925 1.00 70.56 92 GLU A CA 1
ATOM 737 C C . GLU A 1 92 ? 2.287 10.300 -21.171 1.00 70.56 92 GLU A C 1
ATOM 739 O O . GLU A 1 92 ? 3.169 11.181 -21.135 1.00 70.56 92 GLU A O 1
ATOM 744 N N . VAL A 1 93 ? 1.956 9.628 -22.266 1.00 68.81 93 VAL A N 1
ATOM 745 C CA . VAL A 1 93 ? 2.444 9.862 -23.618 1.00 68.81 93 VAL A CA 1
ATOM 746 C C . VAL A 1 93 ? 1.224 10.257 -24.445 1.00 68.81 93 VAL A C 1
ATOM 748 O O . VAL A 1 93 ? 0.149 9.703 -24.255 1.00 68.81 93 VAL A O 1
ATOM 751 N N . SER A 1 94 ? 1.371 11.263 -25.306 1.00 66.25 94 SER A N 1
ATOM 752 C CA . SER A 1 94 ? 0.292 11.682 -26.204 1.00 66.25 94 SER A CA 1
ATOM 753 C C . SER A 1 94 ? -0.001 10.580 -27.223 1.00 66.25 94 SER A C 1
ATOM 755 O O . SER A 1 94 ? 0.937 10.049 -27.810 1.00 66.25 94 SER A O 1
ATOM 757 N N . ASP A 1 95 ? -1.275 10.296 -27.491 1.00 61.19 95 ASP A N 1
ATOM 758 C CA . ASP A 1 95 ? -1.685 9.336 -28.529 1.00 61.19 95 ASP A CA 1
ATOM 759 C C . ASP A 1 95 ? -1.423 9.857 -29.958 1.00 61.19 95 ASP A C 1
ATOM 761 O O . ASP A 1 95 ? -1.498 9.108 -30.926 1.00 61.19 95 ASP A O 1
ATOM 765 N N . CYS A 1 96 ? -1.077 11.141 -30.121 1.00 58.28 96 CYS A N 1
ATOM 766 C CA . CYS A 1 96 ? -0.835 11.768 -31.428 1.00 58.28 96 CYS A CA 1
ATOM 767 C C . CYS A 1 96 ? 0.564 11.489 -32.016 1.00 58.28 96 CYS A C 1
ATOM 769 O O . CYS A 1 96 ? 1.041 12.261 -32.850 1.00 58.28 96 CYS A O 1
ATOM 771 N N . LEU A 1 97 ? 1.259 10.444 -31.564 1.00 65.31 97 LEU A N 1
ATOM 772 C CA . LEU A 1 97 ? 2.607 10.121 -32.031 1.00 65.31 97 LEU A CA 1
ATOM 773 C C . LEU A 1 97 ? 2.543 9.101 -33.162 1.00 65.31 97 LEU A C 1
ATOM 775 O O . LEU A 1 97 ? 2.530 7.897 -32.937 1.00 65.31 97 LEU A O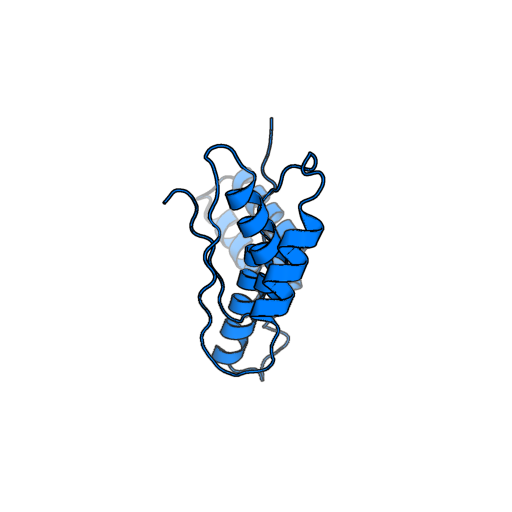 1
ATOM 779 N N . VAL A 1 98 ? 2.507 9.605 -34.389 1.00 59.84 98 VAL A N 1
ATOM 780 C CA . VAL A 1 98 ? 2.632 8.786 -35.597 1.00 59.84 98 VAL A CA 1
ATOM 781 C C . VAL A 1 98 ? 4.133 8.537 -35.845 1.00 59.84 98 VAL A C 1
ATOM 783 O O . VAL A 1 98 ? 4.929 9.455 -35.666 1.00 59.84 98 VAL A O 1
ATOM 786 N N . GLU A 1 99 ? 4.526 7.307 -36.205 1.00 66.38 99 GLU A N 1
ATOM 787 C CA . GLU A 1 99 ? 5.906 6.887 -36.568 1.00 66.38 99 GLU A CA 1
ATOM 788 C C . GLU A 1 99 ? 6.971 6.785 -35.449 1.00 66.38 99 GLU A C 1
ATOM 790 O O . GLU A 1 99 ? 8.165 6.693 -35.734 1.00 66.38 99 GLU A O 1
ATOM 795 N N . VAL A 1 100 ? 6.600 6.719 -34.166 1.00 76.44 100 VAL A N 1
ATOM 796 C CA . VAL A 1 100 ? 7.601 6.512 -33.089 1.00 76.44 100 VAL A CA 1
ATOM 797 C C . VAL A 1 100 ? 8.024 5.058 -32.882 1.00 76.44 100 VAL A C 1
ATOM 799 O O . VAL A 1 100 ? 9.077 4.820 -32.289 1.00 76.44 100 VAL A O 1
ATOM 802 N N . ASP A 1 101 ? 7.240 4.093 -33.364 1.00 78.69 101 ASP A N 1
ATOM 803 C CA . ASP A 1 101 ? 7.444 2.669 -33.073 1.00 78.69 101 ASP A CA 1
ATOM 804 C C . ASP A 1 101 ? 8.795 2.152 -33.583 1.00 78.69 101 ASP A C 1
ATOM 806 O O . ASP A 1 101 ? 9.527 1.526 -32.821 1.00 78.69 101 ASP A O 1
ATOM 810 N N . ASN A 1 102 ? 9.196 2.525 -34.805 1.00 83.38 102 ASN A N 1
ATOM 811 C CA . ASN A 1 102 ? 10.488 2.130 -35.380 1.00 83.38 102 ASN A CA 1
ATOM 812 C C . ASN A 1 102 ? 11.673 2.591 -34.514 1.00 83.38 102 ASN A C 1
ATOM 814 O O . ASN A 1 102 ? 12.603 1.827 -34.266 1.00 83.38 102 ASN A O 1
ATOM 818 N N . HIS A 1 103 ? 11.623 3.830 -34.016 1.00 86.00 103 HIS A N 1
ATOM 819 C CA . HIS A 1 103 ? 12.665 4.375 -33.143 1.00 86.00 103 HIS A CA 1
ATOM 820 C C . HIS A 1 103 ? 12.685 3.689 -31.776 1.00 86.00 103 HIS A C 1
ATOM 822 O O . HIS A 1 103 ? 13.753 3.446 -31.215 1.00 86.00 103 HIS A O 1
ATOM 828 N N . VAL A 1 104 ? 11.511 3.379 -31.223 1.00 87.50 104 VAL A N 1
ATOM 829 C CA . VAL A 1 104 ? 11.410 2.641 -29.960 1.00 87.50 104 VAL A CA 1
ATOM 830 C C . VAL A 1 104 ? 11.994 1.241 -30.125 1.00 87.50 104 VAL A C 1
ATOM 832 O O . VAL A 1 104 ? 12.762 0.814 -29.267 1.00 87.50 104 VAL A O 1
ATOM 835 N N . ASP A 1 105 ? 11.679 0.544 -31.211 1.00 87.44 105 ASP A N 1
ATOM 836 C CA . ASP A 1 105 ? 12.152 -0.820 -31.453 1.00 87.44 105 ASP A CA 1
ATOM 837 C C . ASP A 1 105 ? 13.667 -0.872 -31.701 1.00 87.44 105 ASP A C 1
ATOM 839 O O . ASP A 1 105 ? 14.346 -1.751 -31.167 1.00 87.44 105 ASP A O 1
ATOM 843 N N . GLU A 1 106 ? 14.231 0.113 -32.404 1.00 88.25 106 GLU A N 1
ATOM 844 C CA . GLU A 1 106 ? 15.684 0.264 -32.570 1.00 88.25 106 GLU A CA 1
ATOM 845 C C . GLU A 1 106 ? 16.399 0.459 -31.219 1.00 88.25 106 GLU A C 1
ATOM 847 O O . GLU A 1 106 ? 17.400 -0.207 -30.918 1.00 88.25 106 GLU A O 1
ATOM 852 N N . ILE A 1 107 ? 15.850 1.322 -30.356 1.00 88.81 107 ILE A N 1
ATOM 853 C CA . ILE A 1 107 ? 16.373 1.539 -29.001 1.00 88.81 107 ILE A CA 1
ATOM 854 C C . ILE A 1 107 ? 16.255 0.253 -28.171 1.00 88.81 107 ILE A C 1
ATOM 856 O O . ILE A 1 107 ? 17.225 -0.153 -27.528 1.00 88.81 107 ILE A O 1
ATOM 860 N N . MET A 1 108 ? 15.100 -0.417 -28.201 1.00 87.69 108 MET A N 1
ATOM 861 C CA . MET A 1 108 ? 14.875 -1.665 -27.463 1.00 87.69 108 MET A CA 1
ATOM 862 C C . MET A 1 108 ? 15.813 -2.782 -27.932 1.00 87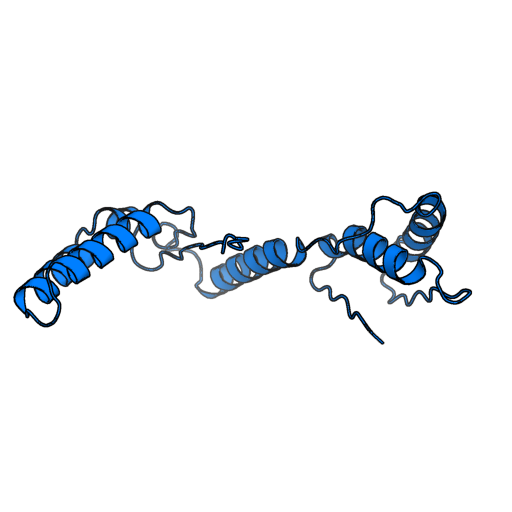.69 108 MET A C 1
ATOM 864 O O . MET A 1 108 ? 16.339 -3.506 -27.092 1.00 87.69 108 MET A O 1
ATOM 868 N N . SER A 1 109 ? 16.097 -2.886 -29.232 1.00 86.88 109 SER A N 1
ATOM 869 C CA . SER A 1 109 ? 17.080 -3.833 -29.779 1.00 86.88 109 SER A CA 1
ATOM 870 C C . SER A 1 109 ? 18.502 -3.529 -29.292 1.00 86.88 109 SER A C 1
ATOM 872 O O . SER A 1 109 ? 19.245 -4.431 -28.903 1.00 86.88 109 SER A O 1
ATOM 874 N N . THR A 1 110 ? 18.875 -2.249 -29.243 1.00 84.31 110 THR A N 1
ATOM 875 C CA . THR A 1 110 ? 20.186 -1.804 -28.738 1.00 84.31 110 THR A CA 1
ATOM 876 C C . THR A 1 110 ? 20.358 -2.143 -27.250 1.00 84.31 110 THR A C 1
ATOM 878 O O . THR A 1 110 ? 21.406 -2.636 -26.811 1.00 84.31 110 THR A O 1
ATOM 881 N N . ILE A 1 111 ? 19.306 -1.932 -26.455 1.00 82.88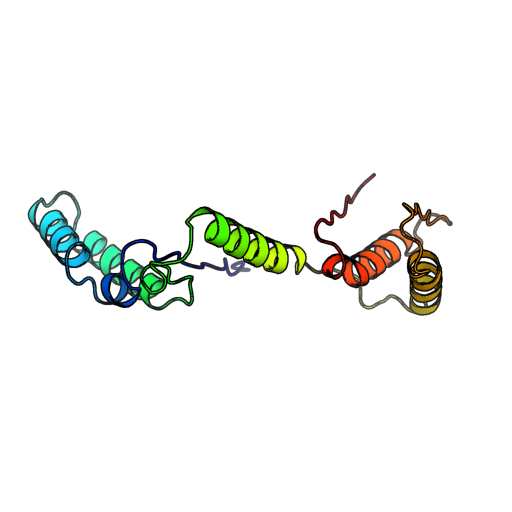 111 ILE A N 1
ATOM 882 C CA . ILE A 1 111 ? 19.293 -2.229 -25.016 1.00 82.88 111 ILE A CA 1
ATOM 883 C C . ILE A 1 111 ? 19.198 -3.742 -24.759 1.00 82.88 111 ILE A C 1
ATOM 885 O O . ILE A 1 111 ? 19.873 -4.242 -23.860 1.00 82.88 111 ILE A O 1
ATOM 889 N N . GLY A 1 112 ? 18.440 -4.477 -25.573 1.00 70.00 112 GLY A N 1
ATOM 890 C CA . GLY A 1 112 ? 18.093 -5.888 -25.391 1.00 70.00 112 GLY A CA 1
ATOM 891 C C . GLY A 1 112 ? 19.185 -6.913 -25.707 1.00 70.00 112 GLY A C 1
ATOM 892 O O . GLY A 1 112 ? 18.955 -8.101 -25.496 1.00 70.00 112 GLY A O 1
ATOM 893 N N . SER A 1 113 ? 20.377 -6.519 -26.180 1.00 62.22 113 SER A N 1
ATOM 894 C CA . SER A 1 113 ? 21.477 -7.492 -26.286 1.00 62.22 113 SER A CA 1
ATOM 895 C C . SER A 1 113 ? 21.869 -8.001 -24.889 1.00 62.22 113 SER A C 1
ATOM 897 O O . SER A 1 113 ? 22.143 -7.193 -24.001 1.00 62.22 113 SER A O 1
ATOM 899 N N . HIS A 1 114 ? 21.840 -9.330 -24.707 1.00 57.84 114 HIS A N 1
ATOM 900 C CA . HIS A 1 114 ? 21.961 -10.104 -23.454 1.00 57.84 114 HIS A CA 1
ATOM 901 C C . HIS A 1 114 ? 23.332 -10.020 -22.750 1.00 57.84 114 HIS A C 1
ATOM 903 O O . HIS A 1 114 ? 23.839 -11.002 -22.209 1.00 57.84 114 HIS A O 1
ATOM 909 N N . ASN A 1 115 ? 23.949 -8.848 -22.744 1.00 64.25 115 ASN A N 1
ATOM 910 C CA . ASN A 1 115 ? 25.245 -8.624 -22.134 1.00 64.25 115 ASN A CA 1
ATOM 911 C C . ASN A 1 115 ? 24.998 -7.955 -20.776 1.00 64.25 115 ASN A C 1
ATOM 913 O O . ASN A 1 115 ? 24.258 -6.976 -20.705 1.00 64.25 115 ASN A O 1
ATOM 917 N N . CYS A 1 116 ? 25.624 -8.446 -19.701 1.00 67.62 116 CYS A N 1
ATOM 918 C CA . CYS A 1 116 ? 25.522 -7.881 -18.342 1.00 67.62 116 CYS A CA 1
ATOM 919 C C . CYS A 1 116 ? 26.202 -6.500 -18.183 1.00 67.62 116 CYS A C 1
ATOM 921 O O . CYS A 1 116 ? 26.636 -6.144 -17.089 1.00 67.62 116 CYS A O 1
ATOM 923 N N . GLU A 1 117 ? 26.344 -5.733 -19.263 1.00 80.00 117 GLU A N 1
ATOM 924 C CA . GLU A 1 117 ? 27.042 -4.450 -19.289 1.00 80.00 117 GLU A CA 1
ATOM 925 C C . GLU A 1 117 ? 26.073 -3.276 -19.120 1.00 80.00 117 GLU A C 1
ATOM 927 O O . GLU A 1 117 ? 24.953 -3.275 -19.635 1.00 80.00 117 GLU A O 1
ATOM 932 N N . THR A 1 118 ? 26.535 -2.234 -18.427 1.00 83.06 118 THR A N 1
ATOM 933 C CA . THR A 1 118 ? 25.818 -0.960 -18.320 1.00 83.06 118 THR A CA 1
ATOM 934 C C . THR A 1 118 ? 25.784 -0.263 -19.678 1.00 83.06 118 THR A C 1
ATOM 936 O O . THR A 1 118 ? 26.831 0.023 -20.256 1.00 83.06 118 THR A O 1
ATOM 939 N N . LYS A 1 119 ? 24.586 0.079 -20.160 1.00 85.38 119 LYS A N 1
ATOM 940 C CA . LYS A 1 119 ? 24.385 0.790 -21.430 1.00 85.38 119 LYS A CA 1
ATOM 941 C C . LYS A 1 119 ? 23.842 2.191 -21.193 1.00 85.38 119 LYS A C 1
ATOM 943 O O . LYS A 1 119 ? 22.931 2.386 -20.392 1.00 85.38 119 LYS A O 1
ATOM 948 N N . ILE A 1 120 ? 24.374 3.154 -21.937 1.00 87.88 120 ILE A N 1
ATOM 949 C CA . ILE A 1 120 ? 23.877 4.529 -21.978 1.00 87.88 120 ILE A CA 1
ATOM 950 C C . ILE A 1 120 ? 23.419 4.802 -23.408 1.00 87.88 120 ILE A C 1
ATOM 952 O O . ILE A 1 120 ? 24.196 4.640 -24.346 1.00 87.88 120 ILE A O 1
ATOM 956 N N . VAL A 1 121 ? 22.161 5.211 -23.573 1.00 87.88 121 VAL A N 1
ATOM 957 C CA . VAL A 1 121 ? 21.570 5.543 -24.876 1.00 87.88 121 VAL A CA 1
ATOM 958 C C . VAL A 1 121 ? 21.258 7.035 -24.912 1.00 87.88 121 VAL A C 1
ATOM 960 O O . VAL A 1 121 ? 20.546 7.545 -24.048 1.00 87.88 121 VAL A O 1
ATOM 963 N N . GLY A 1 122 ? 21.791 7.735 -25.913 1.00 89.06 122 GLY A N 1
ATOM 964 C CA . GLY A 1 122 ? 21.492 9.142 -26.171 1.00 89.06 122 GLY A CA 1
ATOM 965 C C . GLY A 1 122 ? 20.482 9.293 -27.306 1.00 89.06 122 GLY A C 1
ATOM 966 O O . GLY A 1 122 ? 20.691 8.755 -28.387 1.00 89.06 122 GLY A O 1
ATOM 967 N N . ILE A 1 123 ? 19.409 10.056 -27.083 1.00 87.81 123 ILE A N 1
ATOM 968 C CA . ILE A 1 123 ? 18.430 10.416 -28.120 1.00 87.81 123 ILE A CA 1
ATOM 969 C C . ILE A 1 123 ? 18.664 11.881 -28.496 1.00 87.81 123 ILE A C 1
ATOM 971 O O . ILE A 1 123 ? 18.447 12.775 -27.676 1.00 87.81 123 ILE A O 1
ATOM 975 N N . HIS A 1 124 ? 19.085 12.145 -29.732 1.00 86.94 124 HIS A N 1
ATOM 976 C CA . HIS A 1 124 ? 19.368 13.498 -30.217 1.00 86.94 124 HIS A CA 1
ATOM 977 C C . HIS A 1 124 ? 18.557 13.835 -31.475 1.00 86.94 124 HIS A C 1
ATOM 979 O O . HIS A 1 124 ? 18.034 12.959 -32.154 1.00 86.94 124 HIS A O 1
ATOM 985 N N . GLY A 1 125 ? 18.416 15.128 -31.775 1.00 83.25 125 GLY A N 1
ATOM 986 C CA . GLY A 1 125 ? 17.651 15.613 -32.925 1.00 83.25 125 GLY A CA 1
ATOM 987 C C . GLY A 1 125 ? 17.143 17.036 -32.718 1.00 83.25 125 GLY A C 1
ATOM 988 O O . GLY A 1 125 ? 17.280 17.604 -31.632 1.00 83.25 125 GLY A O 1
ATOM 989 N N . MET A 1 126 ? 16.531 17.604 -33.755 1.00 83.25 126 MET A N 1
ATOM 990 C CA . MET A 1 126 ? 16.052 18.990 -33.769 1.00 83.25 126 MET A CA 1
ATOM 991 C C . MET A 1 126 ? 15.085 19.295 -32.602 1.00 83.25 126 MET A C 1
ATOM 993 O O . MET A 1 126 ? 14.413 18.404 -32.066 1.00 83.25 126 MET A O 1
ATOM 997 N N . GLY A 1 127 ? 15.038 20.556 -32.160 1.00 73.69 127 GLY A N 1
ATOM 998 C CA . GLY A 1 127 ? 14.116 21.019 -31.113 1.00 73.69 127 GLY A CA 1
ATOM 999 C C . GLY A 1 127 ? 12.647 20.803 -31.499 1.00 73.69 127 GLY A C 1
ATOM 1000 O O . GLY A 1 127 ? 12.313 20.791 -32.677 1.00 73.69 127 GLY A O 1
ATOM 1001 N N . GLY A 1 128 ? 11.766 20.576 -30.520 1.00 68.50 128 GLY A N 1
ATOM 1002 C CA . GLY A 1 128 ? 10.335 20.320 -30.767 1.00 68.50 128 GLY A CA 1
ATOM 1003 C C . GLY A 1 128 ? 9.984 18.892 -31.208 1.00 68.50 128 GLY A C 1
ATOM 1004 O O . GLY A 1 128 ? 8.815 18.525 -31.206 1.00 68.50 128 GLY A O 1
ATOM 1005 N N . VAL A 1 129 ? 10.980 18.056 -31.519 1.00 63.16 129 VAL A N 1
ATOM 1006 C CA . VAL A 1 129 ? 10.767 16.648 -31.888 1.00 63.16 129 VAL A CA 1
ATOM 1007 C C . VAL A 1 129 ? 10.558 15.776 -30.646 1.00 63.16 129 VAL A C 1
ATOM 1009 O O . VAL A 1 129 ? 11.259 15.955 -29.644 1.00 63.16 129 VAL A O 1
ATOM 1012 N N . VAL A 1 130 ? 9.653 14.801 -30.794 1.00 73.88 130 VAL A N 1
ATOM 1013 C CA . VAL A 1 130 ? 9.084 13.742 -29.922 1.00 73.88 130 VAL A CA 1
ATOM 1014 C C . VAL A 1 130 ? 10.068 12.968 -29.005 1.00 73.88 130 VAL A C 1
ATOM 1016 O O . VAL A 1 130 ? 9.675 12.046 -28.301 1.00 73.88 130 VAL A O 1
ATOM 1019 N N . LYS A 1 131 ? 11.343 13.361 -28.908 1.00 86.56 131 LYS A N 1
ATOM 1020 C CA . LYS A 1 131 ? 12.415 12.733 -28.107 1.00 86.56 131 LYS A CA 1
ATOM 1021 C C . LYS A 1 131 ? 11.999 12.409 -26.671 1.00 86.56 131 LYS A C 1
ATOM 1023 O O . LYS A 1 131 ? 12.138 11.273 -26.231 1.00 86.56 131 LYS A O 1
ATOM 1028 N N . THR A 1 132 ? 11.435 13.383 -25.952 1.00 83.50 132 THR A N 1
ATOM 1029 C CA . THR A 1 132 ? 10.968 13.179 -24.572 1.00 83.50 132 THR A CA 1
ATOM 1030 C C . THR A 1 132 ? 9.853 12.141 -24.505 1.00 83.50 132 THR A C 1
ATOM 1032 O O . THR A 1 132 ? 9.780 11.378 -23.548 1.00 83.50 132 THR A O 1
ATOM 1035 N N . ALA A 1 133 ? 8.989 12.081 -25.517 1.00 84.62 133 ALA A N 1
ATOM 1036 C CA . ALA A 1 133 ? 7.938 11.080 -25.563 1.00 84.62 133 ALA A CA 1
ATOM 1037 C C . ALA A 1 133 ? 8.478 9.685 -25.912 1.00 84.62 133 ALA A C 1
ATOM 1039 O O . ALA A 1 133 ? 8.073 8.728 -25.264 1.00 84.62 133 ALA A O 1
ATOM 1040 N N . ILE A 1 134 ? 9.456 9.563 -26.818 1.00 87.19 134 ILE A N 1
ATOM 1041 C CA . ILE A 1 134 ? 10.161 8.293 -27.074 1.00 87.19 134 ILE A CA 1
ATOM 1042 C C . ILE A 1 134 ? 10.834 7.791 -25.788 1.00 87.19 134 ILE A C 1
ATOM 1044 O O . ILE A 1 134 ? 10.648 6.635 -25.412 1.00 87.19 134 ILE A O 1
ATOM 1048 N N . ALA A 1 135 ? 11.533 8.665 -25.053 1.00 87.94 135 ALA A N 1
ATOM 1049 C CA . ALA A 1 135 ? 12.150 8.313 -23.771 1.00 87.94 135 ALA A CA 1
ATOM 1050 C C . ALA A 1 135 ? 11.118 7.811 -22.744 1.00 87.94 135 ALA A C 1
ATOM 1052 O O . ALA A 1 135 ? 11.371 6.833 -22.041 1.00 87.94 135 ALA A O 1
ATOM 1053 N N . LYS A 1 136 ? 9.933 8.438 -22.684 1.00 86.69 136 LYS A N 1
ATOM 1054 C CA . LYS A 1 136 ? 8.820 7.973 -21.843 1.00 86.69 136 LYS A CA 1
ATOM 1055 C C . LYS A 1 136 ? 8.294 6.599 -22.273 1.00 86.69 136 LYS A C 1
ATOM 1057 O O . LYS A 1 136 ? 8.071 5.759 -21.408 1.00 86.69 136 LYS A O 1
ATOM 1062 N N . ILE A 1 137 ? 8.110 6.355 -23.576 1.00 86.50 137 ILE A N 1
ATOM 1063 C CA . ILE A 1 137 ? 7.629 5.061 -24.098 1.00 86.50 137 ILE A CA 1
ATOM 1064 C C . ILE A 1 137 ? 8.626 3.947 -23.761 1.00 86.50 137 ILE A C 1
ATOM 1066 O O . ILE A 1 137 ? 8.230 2.913 -23.226 1.00 86.50 137 ILE A O 1
ATOM 1070 N N . VAL A 1 138 ? 9.917 4.171 -24.025 1.00 87.88 138 VAL A N 1
ATOM 1071 C CA . VAL A 1 138 ? 10.991 3.216 -23.707 1.00 87.88 138 VAL A CA 1
ATOM 1072 C C . VAL A 1 138 ? 11.040 2.941 -22.201 1.00 87.88 138 VAL A C 1
ATOM 1074 O O . VAL A 1 138 ? 11.078 1.781 -21.794 1.00 87.88 138 VAL A O 1
ATOM 1077 N N . TYR A 1 139 ? 10.952 3.980 -21.362 1.00 86.62 139 TYR A N 1
ATOM 1078 C CA . TYR A 1 139 ? 10.873 3.815 -19.907 1.00 86.62 139 TYR A CA 1
ATOM 1079 C C . TYR A 1 139 ? 9.662 2.972 -19.491 1.00 86.62 139 TYR A C 1
ATOM 1081 O O . TYR A 1 139 ? 9.805 2.034 -18.711 1.00 86.62 139 TYR A O 1
ATOM 1089 N N . ASN A 1 140 ? 8.475 3.265 -20.027 1.00 83.75 140 ASN A N 1
ATOM 1090 C CA . ASN A 1 140 ? 7.262 2.515 -19.708 1.00 83.75 140 ASN A CA 1
ATOM 1091 C C . ASN A 1 140 ? 7.393 1.030 -20.101 1.00 83.75 140 ASN A C 1
ATOM 1093 O O . ASN A 1 140 ? 6.927 0.178 -19.347 1.00 83.75 140 ASN A O 1
ATOM 1097 N N . LYS A 1 141 ? 8.054 0.718 -21.229 1.00 83.75 141 LYS A N 1
ATOM 1098 C CA . LYS A 1 141 ? 8.336 -0.664 -21.661 1.00 83.75 141 LYS A CA 1
ATOM 1099 C C . LYS A 1 141 ? 9.332 -1.375 -20.729 1.00 83.75 141 LYS A C 1
ATOM 1101 O O . LYS A 1 141 ? 9.064 -2.501 -20.335 1.00 83.75 141 LYS A O 1
ATOM 1106 N N . LEU A 1 142 ? 10.431 -0.718 -20.345 1.00 82.81 142 LEU A N 1
ATOM 1107 C CA . LEU A 1 142 ? 11.531 -1.341 -19.587 1.00 82.81 142 LEU A CA 1
ATOM 1108 C C . LEU A 1 142 ? 11.354 -1.322 -18.066 1.00 82.81 142 LEU A C 1
ATOM 1110 O O . LEU A 1 142 ? 11.902 -2.171 -17.379 1.00 82.81 142 LEU A O 1
ATOM 1114 N N . SER A 1 143 ? 10.629 -0.356 -17.502 1.00 81.38 143 SER A N 1
ATOM 1115 C CA . SER A 1 143 ? 10.588 -0.113 -16.046 1.00 81.38 143 SER A CA 1
ATOM 1116 C C . SER A 1 143 ? 10.191 -1.331 -15.198 1.00 81.38 143 SER A C 1
ATOM 1118 O O . SER A 1 143 ? 10.608 -1.435 -14.042 1.00 81.38 143 SER A O 1
ATOM 1120 N N . ASN A 1 144 ? 9.417 -2.260 -15.766 1.00 74.69 144 ASN A N 1
ATOM 1121 C CA . ASN A 1 144 ? 9.002 -3.497 -15.104 1.00 74.69 144 ASN A CA 1
ATOM 1122 C C . ASN A 1 144 ? 10.089 -4.582 -15.087 1.00 74.69 144 ASN A C 1
ATOM 1124 O O . ASN A 1 144 ? 10.034 -5.460 -14.227 1.00 74.69 144 ASN A O 1
ATOM 1128 N N . ASP A 1 145 ? 11.077 -4.499 -15.976 1.00 79.56 145 ASP A N 1
ATOM 1129 C CA . ASP A 1 145 ? 12.174 -5.466 -16.079 1.00 79.56 145 ASP A CA 1
ATOM 1130 C C . ASP A 1 145 ? 13.298 -5.176 -15.067 1.00 79.56 145 ASP A C 1
ATOM 1132 O O . ASP A 1 145 ? 14.177 -6.009 -14.848 1.00 79.56 145 ASP A O 1
ATOM 1136 N N . PHE A 1 146 ? 13.267 -4.010 -14.408 1.00 77.06 146 PHE A N 1
ATOM 1137 C CA . PHE A 1 146 ? 14.296 -3.570 -13.464 1.00 77.06 146 PHE A CA 1
ATOM 1138 C C . PHE A 1 146 ? 13.784 -3.481 -12.020 1.00 77.06 146 PHE A C 1
ATOM 1140 O O . PHE A 1 146 ? 12.693 -2.970 -11.735 1.00 77.06 146 PHE A O 1
ATOM 1147 N N . VAL A 1 147 ? 14.631 -3.912 -11.074 1.00 74.25 147 VAL A N 1
ATOM 1148 C CA . VAL A 1 147 ? 14.376 -3.808 -9.622 1.00 74.25 147 VAL A CA 1
ATOM 1149 C C . VAL A 1 147 ? 14.211 -2.353 -9.195 1.00 74.25 147 VAL A C 1
ATOM 1151 O O . VAL A 1 147 ? 13.286 -2.049 -8.444 1.00 74.25 147 VAL A O 1
ATOM 1154 N N . ASP A 1 148 ? 14.990 -1.444 -9.777 1.00 76.06 148 ASP A N 1
ATOM 1155 C CA . ASP A 1 148 ? 14.939 -0.004 -9.533 1.00 76.06 148 ASP A CA 1
ATOM 1156 C C . ASP A 1 148 ? 14.874 0.751 -10.862 1.00 76.06 148 ASP A C 1
ATOM 1158 O O . ASP A 1 148 ? 15.571 0.417 -11.817 1.00 76.06 148 ASP A O 1
ATOM 1162 N N . CYS A 1 149 ? 14.014 1.765 -10.941 1.00 79.94 149 CYS A N 1
ATOM 1163 C CA . CYS A 1 149 ? 13.867 2.596 -12.131 1.00 79.94 149 CYS A CA 1
ATOM 1164 C C . CYS A 1 149 ? 13.442 4.013 -11.730 1.00 79.94 149 CYS A C 1
ATOM 1166 O O . CYS A 1 149 ? 12.697 4.205 -10.767 1.00 79.94 149 CYS A O 1
ATOM 1168 N N . CYS A 1 150 ? 13.921 5.010 -12.467 1.00 82.12 150 CYS A N 1
ATOM 1169 C CA . CYS A 1 150 ? 13.578 6.410 -12.254 1.00 82.12 150 CYS A CA 1
ATOM 1170 C C . CYS A 1 150 ? 13.509 7.126 -13.604 1.00 82.12 150 CYS A C 1
ATOM 1172 O O . CYS A 1 150 ? 14.321 6.854 -14.489 1.00 82.12 150 CYS A O 1
ATOM 1174 N N . PHE A 1 151 ? 12.555 8.046 -13.748 1.00 82.69 151 PHE A N 1
ATOM 1175 C CA . PHE A 1 151 ? 12.480 8.953 -14.886 1.00 82.69 151 PHE A CA 1
ATOM 1176 C C . PHE A 1 151 ? 12.641 10.393 -14.401 1.00 82.69 151 PHE A C 1
ATOM 1178 O O . PHE A 1 151 ? 11.813 10.900 -13.644 1.00 82.69 151 PHE A O 1
ATOM 1185 N N . LEU A 1 152 ? 13.703 11.055 -14.854 1.00 82.44 152 LEU A N 1
ATOM 1186 C CA . LEU A 1 152 ? 13.986 12.454 -14.548 1.00 82.44 152 LEU A CA 1
ATOM 1187 C C . LEU A 1 152 ? 13.510 13.329 -15.714 1.00 82.44 152 LEU A C 1
ATOM 1189 O O . LEU A 1 152 ? 14.108 13.329 -16.786 1.00 82.44 152 LEU A O 1
ATOM 1193 N N . SER A 1 153 ? 12.411 14.058 -15.517 1.00 78.25 153 SER A N 1
ATOM 1194 C CA . SER A 1 153 ? 11.911 15.046 -16.483 1.00 78.25 153 SER A CA 1
ATOM 1195 C C . SER A 1 153 ? 12.512 16.433 -16.231 1.00 78.25 153 SER A C 1
ATOM 1197 O O . SER A 1 153 ? 12.695 16.790 -15.071 1.00 78.25 153 SER A O 1
ATOM 1199 N N . ASN A 1 154 ? 12.668 17.244 -17.284 1.00 65.44 154 ASN A N 1
ATOM 1200 C CA . ASN A 1 154 ? 13.148 18.639 -17.245 1.00 65.44 154 ASN A CA 1
ATOM 1201 C C . ASN A 1 154 ? 14.633 18.792 -16.864 1.00 65.44 154 ASN A C 1
ATOM 1203 O O . ASN A 1 154 ? 14.953 19.435 -15.865 1.00 65.44 154 ASN A O 1
ATOM 1207 N N . ILE A 1 155 ? 15.516 18.210 -17.677 1.00 57.59 155 ILE A N 1
ATOM 1208 C CA . ILE A 1 155 ? 16.950 18.541 -17.705 1.00 57.59 155 ILE A CA 1
ATOM 1209 C C . ILE A 1 155 ? 17.179 19.537 -18.841 1.00 57.59 155 ILE A C 1
ATOM 1211 O O . ILE A 1 155 ? 16.544 19.336 -19.904 1.00 57.59 155 ILE A O 1
#